Protein AF-Q5DC96-F1 (afdb_monomer_lite)

Sequence (157 aa):
MDERYKDVTIIRPLRDFLAKELTLFAHFMELESITPNDPLTSIILKNPSINTLERLTQDFLASLQAGGFPSTTGTILRTSSKVVLENDTQVNCSFCHYPICNTESSDDPDKLATESMKYSFLLSNPSSCSEVTIPEENDNNLCSSCSLMFKELSSCT

Secondary structure (DSSP, 8-state):
-EEEETTEEE--TTTTS-HHHHHHHHHHTT--------HHHHHHHH-TT---HHHHHHHHHHHHHHTT-TTHHHHHHHHHTT-------EEEPTTT--EEE----TT-HHHHHHHHHHHHHHHH-GGG-S-------------HHHHHHHHHHHTT-

pLDDT: mean 76.97, std 14.95, range [32.34, 96.81]

Organism: Schistosoma japonicum (NCBI:txid6182)

Structure (mmCIF, N/CA/C/O backbone):
data_AF-Q5DC96-F1
#
_entry.id   AF-Q5DC96-F1
#
loop_
_atom_site.group_PDB
_atom_site.id
_atom_site.type_symbol
_atom_site.label_atom_id
_atom_site.label_alt_id
_atom_site.label_comp_id
_atom_site.label_asym_id
_atom_site.label_entity_id
_atom_site.label_seq_id
_atom_site.pdbx_PDB_ins_code
_atom_site.Cartn_x
_atom_site.Cartn_y
_atom_site.Cartn_z
_atom_site.occupancy
_atom_site.B_iso_or_equiv
_atom_site.auth_seq_id
_atom_site.auth_comp_id
_atom_site.auth_asym_id
_atom_site.auth_atom_id
_atom_site.pdbx_PDB_model_num
ATOM 1 N N . MET A 1 1 ? -7.674 -0.768 -10.430 1.00 80.00 1 MET A N 1
ATOM 2 C CA . MET A 1 1 ? -6.724 -1.895 -10.552 1.00 80.00 1 MET A CA 1
ATOM 3 C C . MET A 1 1 ? -5.333 -1.293 -10.678 1.00 80.00 1 MET A C 1
ATOM 5 O O . MET A 1 1 ? -5.251 -0.101 -10.944 1.00 80.00 1 MET A O 1
ATOM 9 N N . ASP A 1 2 ? -4.274 -2.025 -10.352 1.00 80.81 2 ASP A N 1
ATOM 10 C CA . ASP A 1 2 ? -2.899 -1.518 -10.428 1.00 80.81 2 ASP A CA 1
ATOM 11 C C . ASP A 1 2 ? -2.186 -2.257 -11.567 1.00 80.81 2 ASP A C 1
ATOM 13 O O . ASP A 1 2 ? -1.868 -3.438 -11.442 1.00 80.81 2 ASP A O 1
ATOM 17 N N . GLU A 1 3 ? -2.052 -1.569 -12.702 1.00 81.88 3 GLU A N 1
ATOM 18 C CA . GLU A 1 3 ? -1.579 -2.093 -13.998 1.00 81.88 3 GLU A CA 1
ATOM 19 C C . GLU A 1 3 ? -0.173 -1.584 -14.341 1.00 81.88 3 GLU A C 1
ATOM 21 O O . GLU A 1 3 ? 0.265 -1.639 -15.484 1.00 81.88 3 GLU A O 1
ATOM 26 N N . ARG A 1 4 ? 0.563 -1.091 -13.336 1.00 74.25 4 ARG A N 1
ATOM 27 C CA . ARG A 1 4 ? 1.921 -0.555 -13.522 1.00 74.25 4 ARG A CA 1
ATOM 28 C C . ARG A 1 4 ? 2.920 -1.597 -14.036 1.00 74.25 4 ARG A C 1
ATOM 30 O O . ARG A 1 4 ? 3.991 -1.218 -14.496 1.00 74.25 4 ARG A O 1
ATOM 37 N N . TYR A 1 5 ? 2.601 -2.888 -13.955 1.00 76.19 5 TYR A N 1
ATOM 38 C CA . TYR A 1 5 ? 3.415 -3.969 -14.502 1.00 76.19 5 TYR A CA 1
ATOM 39 C C . TYR A 1 5 ? 2.737 -4.537 -15.747 1.00 76.19 5 TYR A C 1
ATOM 41 O O . TYR A 1 5 ? 1.605 -5.009 -15.676 1.00 76.19 5 TYR A O 1
ATOM 49 N N . LYS A 1 6 ? 3.453 -4.536 -16.877 1.00 74.06 6 LYS A N 1
ATOM 50 C CA . LYS A 1 6 ? 2.932 -4.968 -18.184 1.00 74.06 6 LYS A CA 1
ATOM 51 C C . LYS A 1 6 ? 2.289 -6.361 -18.165 1.00 74.06 6 LYS A C 1
ATOM 53 O O . LYS A 1 6 ? 1.256 -6.562 -18.794 1.00 74.06 6 LYS A O 1
ATOM 58 N N . ASP A 1 7 ? 2.891 -7.295 -17.432 1.00 84.19 7 ASP A N 1
ATOM 59 C CA . ASP A 1 7 ? 2.486 -8.705 -17.439 1.00 84.19 7 ASP A CA 1
ATOM 60 C C . ASP A 1 7 ? 1.626 -9.100 -16.224 1.00 84.19 7 ASP A C 1
ATOM 62 O O . ASP A 1 7 ? 1.145 -10.231 -16.148 1.00 84.19 7 ASP A O 1
ATOM 66 N N . VAL A 1 8 ? 1.440 -8.200 -15.247 1.00 87.38 8 VAL A N 1
ATOM 67 C CA . VAL A 1 8 ? 0.775 -8.517 -13.973 1.00 87.38 8 VAL A CA 1
ATOM 68 C C . VAL A 1 8 ? -0.131 -7.377 -13.524 1.00 87.38 8 VAL A C 1
ATOM 70 O O . VAL A 1 8 ? 0.318 -6.272 -13.235 1.00 87.38 8 VAL A O 1
ATOM 73 N N . THR A 1 9 ? -1.413 -7.685 -13.335 1.00 90.06 9 THR A N 1
ATOM 74 C CA . THR A 1 9 ? -2.360 -6.768 -12.696 1.00 90.06 9 THR A CA 1
ATOM 75 C C . THR A 1 9 ? -2.454 -7.057 -11.203 1.00 90.06 9 THR A C 1
ATOM 77 O O . THR A 1 9 ? -2.872 -8.138 -10.786 1.00 90.06 9 THR A O 1
ATOM 80 N N . ILE A 1 10 ? -2.131 -6.065 -10.374 1.00 89.75 10 ILE A N 1
ATOM 81 C CA . ILE A 1 10 ? -2.289 -6.168 -8.924 1.00 89.75 10 ILE A CA 1
ATOM 82 C C . ILE A 1 10 ? -3.705 -5.725 -8.546 1.00 89.75 10 ILE A C 1
ATOM 84 O O . ILE A 1 10 ? -4.090 -4.554 -8.664 1.00 89.75 10 ILE A O 1
ATOM 88 N N . ILE A 1 11 ? -4.484 -6.665 -8.017 1.00 93.00 11 ILE A N 1
ATOM 89 C CA . ILE A 1 11 ? -5.789 -6.391 -7.412 1.00 93.00 11 ILE A CA 1
ATOM 90 C C . ILE A 1 11 ? -5.678 -6.392 -5.889 1.00 93.00 11 ILE A C 1
ATOM 92 O O . ILE A 1 11 ? -4.879 -7.116 -5.302 1.00 93.00 11 ILE A O 1
ATOM 96 N N . ARG A 1 12 ? -6.484 -5.556 -5.229 1.00 90.62 12 ARG A N 1
ATOM 97 C CA . ARG A 1 12 ? -6.567 -5.492 -3.763 1.00 90.62 12 ARG A CA 1
ATOM 98 C C . ARG A 1 12 ? -8.037 -5.622 -3.351 1.00 90.62 12 ARG A C 1
ATOM 100 O O . ARG A 1 12 ? -8.662 -4.601 -3.077 1.00 90.62 12 ARG A O 1
ATOM 107 N N . PRO A 1 13 ? -8.604 -6.844 -3.351 1.00 92.75 13 PRO A N 1
ATOM 108 C CA . PRO A 1 13 ? -10.035 -7.062 -3.110 1.00 92.75 13 PRO A CA 1
ATOM 109 C C . PRO A 1 13 ? -10.501 -6.562 -1.740 1.00 92.75 13 PRO A C 1
ATOM 111 O O . PRO A 1 13 ? -11.638 -6.139 -1.585 1.00 92.75 13 PRO A O 1
ATOM 114 N N . LEU A 1 14 ? -9.600 -6.575 -0.755 1.00 92.88 14 LEU A N 1
ATOM 115 C CA . LEU A 1 14 ? -9.882 -6.157 0.616 1.00 92.88 14 LEU A CA 1
ATOM 116 C C . LEU A 1 14 ? -9.584 -4.668 0.879 1.00 92.88 14 LEU A C 1
ATOM 118 O O . LEU A 1 14 ? -9.599 -4.245 2.028 1.00 92.88 14 LEU A O 1
ATOM 122 N N . ARG A 1 15 ? -9.288 -3.869 -0.161 1.00 88.56 15 ARG A N 1
ATOM 123 C CA . ARG A 1 15 ? -8.847 -2.465 -0.025 1.00 88.56 15 ARG A CA 1
ATOM 124 C C . ARG A 1 15 ? -9.844 -1.586 0.735 1.00 88.56 15 ARG A C 1
ATOM 126 O O . ARG A 1 15 ? -9.413 -0.688 1.451 1.00 88.56 15 ARG A O 1
ATOM 133 N N . ASP A 1 16 ? -11.138 -1.829 0.555 1.00 88.25 16 ASP A N 1
ATOM 134 C CA . ASP A 1 16 ? -12.199 -0.976 1.102 1.00 88.25 16 ASP A CA 1
ATOM 135 C C . ASP A 1 16 ? -12.693 -1.421 2.487 1.00 88.25 16 ASP A C 1
ATOM 137 O O . ASP A 1 16 ? -13.558 -0.766 3.065 1.00 88.25 16 ASP A O 1
ATOM 141 N N . PHE A 1 17 ? -12.137 -2.505 3.036 1.00 89.75 17 PHE A N 1
ATOM 142 C CA . PHE A 1 17 ? -12.506 -3.029 4.347 1.00 89.75 17 PHE A CA 1
ATOM 143 C C . PHE A 1 17 ? -11.506 -2.595 5.415 1.00 89.75 17 PHE A C 1
ATOM 145 O O . PHE A 1 17 ? -10.288 -2.611 5.219 1.00 89.75 17 PHE A O 1
ATOM 152 N N . LEU A 1 18 ? -12.019 -2.242 6.589 1.00 87.00 18 LEU A N 1
ATOM 153 C CA . LEU A 1 18 ? -11.200 -1.945 7.754 1.00 87.00 18 LEU A CA 1
ATOM 154 C C . LEU A 1 18 ? -10.641 -3.243 8.342 1.00 87.00 18 LEU A C 1
ATOM 156 O O . LEU A 1 18 ? -11.320 -4.268 8.383 1.00 87.00 18 LEU A O 1
ATOM 160 N N . ALA A 1 19 ? -9.436 -3.180 8.913 1.00 86.25 19 ALA A N 1
ATOM 161 C CA . ALA A 1 19 ? -8.809 -4.338 9.555 1.00 86.25 19 ALA A CA 1
ATOM 162 C C . ALA A 1 19 ? -9.731 -5.005 10.596 1.00 86.25 19 ALA A C 1
ATOM 164 O O . ALA A 1 19 ? -9.858 -6.224 10.609 1.00 86.25 19 ALA A O 1
ATOM 165 N N . LYS A 1 20 ? -10.457 -4.211 11.399 1.00 87.00 20 LYS A N 1
ATOM 166 C CA . LYS A 1 20 ? -11.431 -4.719 12.383 1.00 87.00 20 LYS A CA 1
ATOM 167 C C . LYS A 1 20 ? -12.578 -5.522 11.755 1.00 87.00 20 LYS A C 1
ATOM 169 O O . LYS A 1 20 ? -13.041 -6.486 12.353 1.00 87.00 20 LYS A O 1
ATOM 174 N N . GLU A 1 21 ? -13.033 -5.137 10.563 1.00 91.44 21 GLU A N 1
ATOM 175 C CA . GLU A 1 21 ? -14.107 -5.833 9.845 1.00 91.44 21 GLU A CA 1
ATOM 176 C C . GLU A 1 21 ? -13.596 -7.169 9.313 1.00 91.44 21 GLU A C 1
ATOM 178 O O . GLU A 1 21 ? -14.262 -8.187 9.472 1.00 91.44 21 GLU A O 1
ATOM 183 N N . LEU A 1 22 ? -12.374 -7.178 8.772 1.00 92.81 22 LEU A N 1
ATOM 184 C CA . LEU A 1 22 ? -11.706 -8.395 8.317 1.00 92.81 22 LEU A CA 1
ATOM 185 C C . LEU A 1 22 ? -11.437 -9.366 9.471 1.00 92.81 22 LEU A C 1
ATOM 187 O O . LEU A 1 22 ? -11.622 -10.568 9.306 1.00 92.81 22 LEU A O 1
ATOM 191 N N . THR A 1 23 ? -11.056 -8.865 10.649 1.00 90.62 23 THR A N 1
ATOM 192 C CA . THR A 1 23 ? -10.880 -9.694 11.850 1.00 90.62 23 THR A CA 1
ATOM 193 C C . THR A 1 23 ? -12.197 -10.316 12.310 1.00 90.62 23 THR A C 1
ATOM 195 O O . THR A 1 23 ? -12.230 -11.509 12.597 1.00 90.62 23 THR A O 1
ATOM 198 N N . LEU A 1 24 ? -13.288 -9.543 12.355 1.00 94.12 24 LEU A N 1
ATOM 199 C CA . LEU A 1 24 ? -14.612 -10.069 12.710 1.00 94.12 24 LEU A CA 1
ATOM 200 C C . LEU A 1 24 ? -15.104 -11.092 11.682 1.00 94.12 24 LEU A C 1
ATOM 202 O O . LEU A 1 24 ? -15.596 -12.149 12.062 1.00 94.12 24 LEU A O 1
ATOM 206 N N . PHE A 1 25 ? -14.927 -10.807 10.391 1.00 95.25 25 PHE A N 1
ATOM 207 C CA . PHE A 1 25 ? -15.248 -11.741 9.317 1.00 95.25 25 PHE A CA 1
ATOM 208 C C . PHE A 1 25 ? -14.475 -13.054 9.471 1.00 95.25 25 PHE A C 1
ATOM 210 O O . PHE A 1 25 ? -15.082 -14.121 9.478 1.00 95.25 25 PHE A O 1
ATOM 217 N N . ALA A 1 26 ? -13.155 -12.983 9.658 1.00 92.69 26 ALA A N 1
ATOM 218 C CA . ALA A 1 26 ? -12.321 -14.163 9.859 1.00 92.69 26 ALA A CA 1
ATOM 219 C C . ALA A 1 26 ? -12.751 -14.968 11.093 1.00 92.69 26 ALA A C 1
ATOM 221 O O . ALA A 1 26 ? -12.798 -16.192 11.029 1.00 92.69 26 ALA A O 1
ATOM 222 N N . HIS A 1 27 ? -13.125 -14.288 12.181 1.00 92.75 27 HIS A N 1
ATOM 223 C CA . HIS A 1 27 ? -13.633 -14.929 13.390 1.00 92.75 27 HIS A CA 1
ATOM 224 C C . HIS A 1 27 ? -14.951 -15.678 13.149 1.00 92.75 27 HIS A C 1
ATOM 226 O O . HIS A 1 27 ? -15.056 -16.845 13.512 1.00 92.75 27 HIS A O 1
ATOM 232 N N . PHE A 1 28 ? -15.939 -15.043 12.509 1.00 96.06 28 PHE A N 1
ATOM 233 C CA . PHE A 1 28 ? -17.233 -15.681 12.225 1.00 96.06 28 PHE A CA 1
ATOM 234 C C . PHE A 1 28 ? -17.144 -16.811 11.199 1.00 96.06 28 PHE A C 1
ATOM 236 O O . PHE A 1 28 ? -17.984 -17.704 11.204 1.00 96.06 28 PHE A O 1
ATOM 243 N N . MET A 1 29 ? -16.137 -16.768 10.328 1.00 96.81 29 MET A N 1
ATOM 244 C CA . MET A 1 29 ? -15.854 -17.817 9.351 1.00 96.81 29 MET A CA 1
ATOM 245 C C . MET A 1 29 ? -14.903 -18.895 9.889 1.00 96.81 29 MET A C 1
ATOM 247 O O . MET A 1 29 ? -14.501 -19.766 9.121 1.00 96.81 29 MET A O 1
ATOM 251 N N . GLU A 1 30 ? -14.530 -18.827 11.173 1.00 95.31 30 GLU A N 1
ATOM 252 C CA . GLU A 1 30 ? -13.625 -19.772 11.839 1.00 95.31 30 GLU A CA 1
ATOM 253 C C . GLU A 1 30 ? -12.285 -19.953 11.095 1.00 95.31 30 GLU A C 1
ATOM 255 O O . GLU A 1 30 ? -11.715 -21.042 11.044 1.00 95.31 30 GLU A O 1
ATOM 260 N N . LEU A 1 31 ? -11.762 -18.872 10.501 1.00 93.88 31 LEU A N 1
ATOM 261 C CA . LEU A 1 31 ? -10.478 -18.895 9.802 1.00 93.88 31 LEU A CA 1
ATOM 262 C C . LEU A 1 31 ? -9.319 -18.904 10.804 1.00 93.88 31 LEU A C 1
ATOM 264 O O . LEU A 1 31 ? -9.243 -18.059 11.700 1.00 93.88 31 LEU A O 1
ATOM 268 N N . GLU A 1 32 ? -8.370 -19.818 10.610 1.00 86.88 32 GLU A N 1
ATOM 269 C CA . GLU A 1 32 ? -7.135 -19.857 11.391 1.00 86.88 32 GLU A CA 1
ATOM 270 C C . GLU A 1 32 ? -6.248 -18.653 11.040 1.00 86.88 32 GLU A C 1
ATOM 272 O O . GLU A 1 32 ? -5.882 -18.446 9.879 1.00 86.88 32 GLU A O 1
ATOM 277 N N . SER A 1 33 ? -5.895 -17.836 12.038 1.00 76.38 33 SER A N 1
ATOM 278 C CA . SER A 1 33 ? -4.981 -16.716 11.823 1.00 76.38 33 SER A CA 1
ATOM 279 C C . SER A 1 33 ? -3.534 -17.173 11.999 1.00 76.38 33 SER A C 1
ATOM 281 O O . SER A 1 33 ? -3.085 -17.545 13.083 1.00 76.38 33 SER A O 1
ATOM 283 N N . ILE A 1 34 ? -2.770 -17.130 10.910 1.00 79.38 34 ILE A N 1
ATOM 284 C CA . ILE A 1 34 ? -1.325 -17.337 10.962 1.00 79.38 34 ILE A CA 1
ATOM 285 C C . ILE A 1 34 ? -0.701 -15.972 11.222 1.00 79.38 34 ILE A C 1
ATOM 287 O O . ILE A 1 34 ? -0.691 -15.108 10.346 1.00 79.38 34 ILE A O 1
ATOM 291 N N . THR A 1 35 ? -0.188 -15.759 12.432 1.00 68.88 35 THR A N 1
ATOM 292 C CA . THR A 1 35 ? 0.620 -14.565 12.702 1.00 68.88 35 THR A CA 1
ATOM 293 C C . THR A 1 35 ? 1.998 -14.780 12.077 1.00 68.88 35 THR A C 1
ATOM 295 O O . THR A 1 35 ? 2.686 -15.727 12.467 1.00 68.88 35 THR A O 1
ATOM 298 N N . PRO A 1 36 ? 2.419 -13.960 11.097 1.00 64.88 36 PRO A N 1
ATOM 299 C CA . PRO A 1 36 ? 3.723 -14.136 10.481 1.00 64.88 36 PRO A CA 1
ATOM 300 C C . PRO A 1 36 ? 4.826 -13.932 11.527 1.00 64.88 36 PRO A C 1
ATOM 302 O O . PRO A 1 36 ? 4.874 -12.913 12.216 1.00 64.88 36 PRO A O 1
ATOM 305 N N . ASN A 1 37 ? 5.729 -14.909 11.625 1.00 61.38 37 ASN A N 1
ATOM 306 C CA . ASN A 1 37 ? 6.920 -14.868 12.478 1.00 61.38 37 ASN A CA 1
ATOM 307 C C . ASN A 1 37 ? 8.017 -13.987 11.857 1.00 61.38 37 ASN A C 1
ATOM 309 O O . ASN A 1 37 ? 9.160 -14.413 11.711 1.00 61.38 37 ASN A O 1
ATOM 313 N N . ASP A 1 38 ? 7.666 -12.775 11.439 1.00 71.25 38 ASP A N 1
ATOM 314 C CA . ASP A 1 38 ? 8.637 -11.831 10.900 1.00 71.25 38 ASP A CA 1
ATOM 315 C C . ASP A 1 38 ? 9.334 -11.062 12.046 1.00 71.25 38 ASP A C 1
ATOM 317 O O . ASP A 1 38 ? 8.658 -10.627 12.991 1.00 71.25 38 ASP A O 1
AT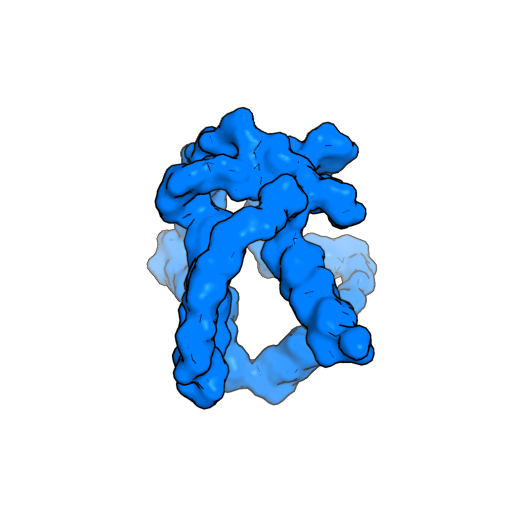OM 321 N N . PRO A 1 39 ? 10.670 -10.874 12.003 1.00 65.69 39 PRO A N 1
ATOM 322 C CA . PRO A 1 39 ? 11.410 -10.154 13.032 1.00 65.69 39 PRO A CA 1
ATOM 323 C C . PRO A 1 39 ? 10.856 -8.760 13.336 1.00 65.69 39 PRO A C 1
ATOM 325 O O . PRO A 1 39 ? 10.740 -8.431 14.517 1.00 65.69 39 PRO A O 1
ATOM 328 N N . LEU A 1 40 ? 10.438 -7.972 12.336 1.00 64.75 40 LEU A N 1
ATOM 329 C CA . LEU A 1 40 ? 9.863 -6.641 12.574 1.00 64.75 40 LEU A CA 1
ATOM 330 C C . LEU A 1 40 ? 8.521 -6.739 13.288 1.00 64.75 40 LEU A C 1
ATOM 332 O O . LEU A 1 40 ? 8.300 -6.037 14.275 1.00 64.75 40 LEU A O 1
ATOM 336 N N . THR A 1 41 ? 7.663 -7.663 12.853 1.00 66.19 41 THR A N 1
ATOM 337 C CA . THR A 1 41 ? 6.372 -7.915 13.513 1.00 66.19 41 THR A CA 1
ATOM 338 C C . THR A 1 41 ? 6.588 -8.313 14.974 1.00 66.19 41 THR A C 1
ATOM 340 O O . THR A 1 41 ? 5.930 -7.794 15.875 1.00 66.19 41 THR A O 1
ATOM 343 N N . SER A 1 42 ? 7.582 -9.165 15.238 1.00 65.38 42 SER A N 1
ATOM 344 C CA . SER A 1 42 ? 7.934 -9.585 16.595 1.00 65.38 42 SER A CA 1
ATOM 345 C C . SER A 1 42 ? 8.508 -8.448 17.450 1.00 65.38 42 SER A C 1
ATOM 347 O O . SER A 1 42 ? 8.212 -8.381 18.640 1.00 65.38 42 SER A O 1
ATOM 349 N N . ILE A 1 43 ? 9.297 -7.538 16.869 1.00 66.81 43 ILE A N 1
ATOM 350 C CA . ILE A 1 43 ? 9.898 -6.393 17.568 1.00 66.81 43 ILE A CA 1
ATOM 351 C C . ILE A 1 43 ? 8.825 -5.369 17.937 1.00 66.81 43 ILE A C 1
ATOM 353 O O . ILE A 1 43 ? 8.819 -4.900 19.075 1.00 66.81 43 ILE A O 1
ATOM 357 N N . ILE A 1 44 ? 7.907 -5.074 17.013 1.00 65.69 44 ILE A N 1
ATOM 358 C CA . ILE A 1 44 ? 6.790 -4.142 17.218 1.00 65.69 44 ILE A CA 1
ATOM 359 C C . ILE A 1 44 ? 5.820 -4.698 18.268 1.00 65.69 44 ILE A C 1
ATOM 361 O O . ILE A 1 44 ? 5.440 -3.983 19.192 1.00 65.69 44 ILE A O 1
ATOM 365 N N . LEU A 1 45 ? 5.471 -5.990 18.188 1.00 66.75 45 LEU A N 1
ATOM 366 C CA . LEU A 1 45 ? 4.621 -6.643 19.192 1.00 66.75 45 LEU A CA 1
ATOM 367 C C . LEU A 1 45 ? 5.276 -6.680 20.581 1.00 66.75 45 LEU A C 1
ATOM 369 O O . LEU A 1 45 ? 4.584 -6.529 21.586 1.00 66.75 45 LEU A O 1
ATOM 373 N N . LYS A 1 46 ? 6.600 -6.877 20.653 1.00 65.38 46 LYS A N 1
ATOM 374 C CA . LYS A 1 46 ? 7.350 -6.928 21.922 1.00 65.38 46 LYS A CA 1
ATOM 375 C C . LYS A 1 46 ? 7.640 -5.549 22.515 1.00 65.38 46 LYS A C 1
ATOM 377 O O . LYS A 1 46 ? 7.828 -5.455 23.723 1.00 65.38 46 LYS A O 1
ATOM 382 N N . ASN A 1 47 ? 7.681 -4.499 21.697 1.00 65.25 47 ASN A N 1
ATOM 383 C CA . ASN A 1 47 ? 7.993 -3.136 22.123 1.00 65.25 47 ASN A CA 1
ATOM 384 C C . ASN A 1 47 ? 6.928 -2.163 21.600 1.00 65.25 47 ASN A C 1
ATOM 386 O O . ASN A 1 47 ? 7.195 -1.398 20.672 1.00 65.25 47 ASN A O 1
ATOM 390 N N . PRO A 1 48 ? 5.731 -2.137 22.213 1.00 63.47 48 PRO A N 1
ATOM 391 C CA . PRO A 1 48 ? 4.643 -1.250 21.796 1.00 63.47 48 PRO A CA 1
ATOM 392 C C . PRO A 1 48 ? 4.968 0.248 21.953 1.00 63.47 48 PRO A C 1
ATOM 394 O O . PRO A 1 48 ? 4.206 1.090 21.493 1.00 63.47 48 PRO A O 1
ATOM 397 N N . SER A 1 49 ? 6.089 0.595 22.594 1.00 65.31 49 SER A N 1
ATOM 398 C CA . SER A 1 49 ? 6.631 1.955 22.674 1.00 65.31 49 SER A CA 1
ATOM 399 C C . SER A 1 49 ? 7.360 2.410 21.403 1.00 65.31 49 SER A C 1
ATOM 401 O O . SER A 1 49 ? 7.628 3.604 21.256 1.00 65.31 49 SER A O 1
ATOM 403 N N . ILE A 1 50 ? 7.689 1.495 20.484 1.00 69.69 50 ILE A N 1
ATOM 404 C CA . ILE A 1 50 ? 8.266 1.836 19.181 1.00 69.69 50 ILE A CA 1
ATOM 405 C C . ILE A 1 50 ? 7.129 2.296 18.268 1.00 69.69 50 ILE A C 1
ATOM 407 O O . ILE A 1 50 ? 6.389 1.495 17.701 1.00 69.69 50 ILE A O 1
ATOM 411 N N . ASN A 1 51 ? 6.996 3.612 18.124 1.00 70.81 51 ASN A N 1
ATOM 412 C CA . ASN A 1 51 ? 6.030 4.217 17.218 1.00 70.81 51 ASN A CA 1
ATOM 413 C C . ASN A 1 51 ? 6.610 4.288 15.804 1.00 70.81 51 ASN A C 1
ATOM 415 O O . ASN A 1 51 ? 7.486 5.106 15.525 1.00 70.81 51 ASN A O 1
ATOM 419 N N . THR A 1 52 ? 6.111 3.446 14.900 1.00 80.25 52 THR A N 1
ATOM 420 C CA . THR A 1 52 ? 6.357 3.608 13.462 1.00 80.25 52 THR A CA 1
ATOM 421 C C . THR A 1 52 ? 5.448 4.700 12.899 1.00 80.25 52 THR A C 1
ATOM 423 O O . THR A 1 52 ? 4.375 4.977 13.444 1.00 80.25 52 THR A O 1
ATOM 426 N N . LEU A 1 53 ? 5.842 5.316 11.780 1.00 84.62 53 LEU A N 1
ATOM 427 C CA . LEU A 1 53 ? 4.986 6.280 11.076 1.00 84.62 53 LEU A CA 1
ATOM 428 C C . LEU A 1 53 ? 3.628 5.660 10.713 1.00 84.62 53 LEU A C 1
ATOM 430 O O . LEU A 1 53 ? 2.585 6.302 10.841 1.00 84.62 53 LEU A O 1
ATOM 434 N N . GLU A 1 54 ? 3.639 4.392 10.311 1.00 83.19 54 GLU A N 1
ATOM 435 C CA . GLU A 1 54 ? 2.435 3.620 10.014 1.00 83.19 54 GLU A CA 1
ATOM 436 C C . GLU A 1 54 ? 1.529 3.513 11.242 1.00 83.19 54 GLU A C 1
ATOM 438 O O . GLU A 1 54 ? 0.334 3.792 11.138 1.00 83.19 54 GLU A O 1
ATOM 443 N N . ARG A 1 55 ? 2.089 3.192 12.418 1.00 82.25 55 ARG A N 1
ATOM 444 C CA . ARG A 1 55 ? 1.319 3.083 13.660 1.00 82.25 55 ARG A CA 1
ATOM 445 C C . ARG A 1 55 ? 0.715 4.420 14.080 1.00 82.25 55 ARG A C 1
ATOM 447 O O . ARG A 1 55 ? -0.473 4.480 14.380 1.00 82.25 55 ARG A O 1
ATOM 454 N N . LEU A 1 56 ? 1.499 5.496 14.029 1.00 89.06 56 LEU A N 1
ATOM 455 C CA . LEU A 1 56 ? 1.010 6.850 14.314 1.00 89.06 56 LEU A CA 1
ATOM 456 C C . LEU A 1 56 ? -0.132 7.246 13.371 1.00 89.06 56 LEU A C 1
ATOM 458 O O . LEU A 1 56 ? -1.132 7.819 13.803 1.00 89.06 56 LEU A O 1
ATOM 462 N N . THR A 1 57 ? -0.010 6.900 12.089 1.00 91.00 57 THR A N 1
ATOM 463 C CA . THR A 1 57 ? -1.048 7.164 11.085 1.00 91.00 57 THR A CA 1
ATOM 464 C C . THR A 1 57 ? -2.315 6.357 11.372 1.00 91.00 57 THR A C 1
ATOM 466 O O . THR A 1 57 ? -3.421 6.893 11.284 1.00 91.00 57 THR A O 1
ATOM 469 N N . GLN A 1 58 ? -2.176 5.085 11.757 1.00 87.88 58 GLN A N 1
ATOM 470 C CA . GLN A 1 58 ? -3.301 4.239 12.163 1.00 87.88 58 GLN A CA 1
ATOM 471 C C . GLN A 1 58 ? -4.029 4.808 13.385 1.00 87.88 58 GLN A C 1
ATOM 473 O O . GLN A 1 58 ? -5.253 4.934 13.351 1.00 87.88 58 GLN A O 1
ATOM 478 N N . ASP A 1 59 ? -3.292 5.193 14.429 1.00 89.56 59 ASP A N 1
ATOM 479 C CA . ASP A 1 59 ? -3.864 5.734 15.665 1.00 89.56 59 ASP A CA 1
ATOM 480 C C . ASP A 1 59 ? -4.563 7.083 15.413 1.00 89.56 59 ASP A C 1
ATOM 482 O O . ASP A 1 59 ? -5.679 7.308 15.890 1.00 89.56 59 ASP A O 1
ATOM 486 N N . PHE A 1 60 ? -3.975 7.948 14.578 1.00 93.25 60 PHE A N 1
ATOM 487 C CA . PHE A 1 60 ? -4.614 9.187 14.128 1.00 93.25 60 PHE A CA 1
ATOM 488 C C . PHE A 1 60 ? -5.952 8.916 13.425 1.00 93.25 60 PHE A C 1
ATOM 490 O O . PHE A 1 60 ? -6.980 9.475 13.817 1.00 93.25 60 PHE A O 1
ATOM 497 N N . LEU A 1 61 ? -5.977 8.021 12.432 1.00 92.31 61 LEU A N 1
ATOM 498 C CA . LEU A 1 61 ? -7.205 7.681 11.707 1.00 92.31 61 LEU A CA 1
ATOM 499 C C . LEU A 1 61 ? -8.258 7.046 12.625 1.00 92.31 61 LEU A C 1
ATOM 501 O O . LEU A 1 61 ? -9.438 7.391 12.532 1.00 92.31 61 LEU A O 1
ATOM 505 N N . ALA A 1 62 ? -7.845 6.167 13.541 1.00 89.81 62 ALA A N 1
ATOM 506 C CA . ALA A 1 62 ? -8.735 5.558 14.525 1.00 89.81 62 ALA A CA 1
ATOM 507 C C . ALA A 1 62 ? -9.356 6.611 15.458 1.00 89.81 62 ALA A C 1
ATOM 509 O O . ALA A 1 62 ? -10.559 6.560 15.728 1.00 89.81 62 ALA A O 1
ATOM 510 N N . SER A 1 63 ? -8.569 7.602 15.892 1.00 93.88 63 SER A N 1
ATOM 511 C CA . SER A 1 63 ? -9.058 8.699 16.734 1.00 93.88 63 SER A CA 1
ATOM 512 C C . SER A 1 63 ? -10.110 9.557 16.023 1.00 93.88 63 SER A C 1
ATOM 514 O O . SER A 1 63 ? -11.125 9.898 16.627 1.00 93.88 63 SER A O 1
ATOM 516 N N . LEU A 1 64 ? -9.946 9.824 14.720 1.00 94.62 64 LEU A N 1
ATOM 517 C CA . LEU A 1 64 ? -10.945 10.544 13.922 1.00 94.62 64 LEU A CA 1
ATOM 518 C C . LEU A 1 64 ? -12.250 9.757 13.796 1.00 94.62 64 LEU A C 1
ATOM 520 O O . LEU A 1 64 ? -13.334 10.326 13.927 1.00 94.62 64 LEU A O 1
ATOM 524 N N . GLN A 1 65 ? -12.158 8.445 13.569 1.00 91.06 65 GLN A N 1
ATOM 525 C CA . GLN A 1 65 ? -13.342 7.590 13.506 1.00 91.06 65 GLN A CA 1
ATOM 526 C C . GLN A 1 65 ? -14.096 7.584 14.841 1.00 91.06 65 GLN A C 1
ATOM 528 O O . GLN A 1 65 ? -15.316 7.747 14.845 1.00 91.06 65 GLN A O 1
ATOM 533 N N . ALA A 1 66 ? -13.379 7.448 15.961 1.00 92.00 66 ALA A N 1
ATOM 534 C CA . ALA A 1 66 ? -13.963 7.502 17.302 1.00 92.00 66 ALA A CA 1
ATOM 535 C C . ALA A 1 66 ? -14.545 8.888 17.636 1.00 92.00 66 ALA A C 1
ATOM 537 O O . ALA A 1 66 ? -15.575 8.979 18.298 1.00 92.00 66 ALA A O 1
ATOM 538 N N . GLY A 1 67 ? -13.928 9.959 17.130 1.00 94.88 67 GLY A N 1
ATOM 539 C CA . GLY A 1 67 ? -14.357 11.349 17.301 1.00 94.88 67 GLY A CA 1
ATOM 540 C C . GLY A 1 67 ? -15.566 11.776 16.459 1.00 94.88 67 GLY A C 1
ATOM 541 O O . GLY A 1 67 ? -15.885 12.961 16.438 1.00 94.88 67 GLY A O 1
ATOM 542 N N . GLY A 1 68 ? -16.236 10.847 15.765 1.00 95.00 68 GLY A N 1
ATOM 543 C CA . GLY A 1 68 ? -17.460 11.126 15.004 1.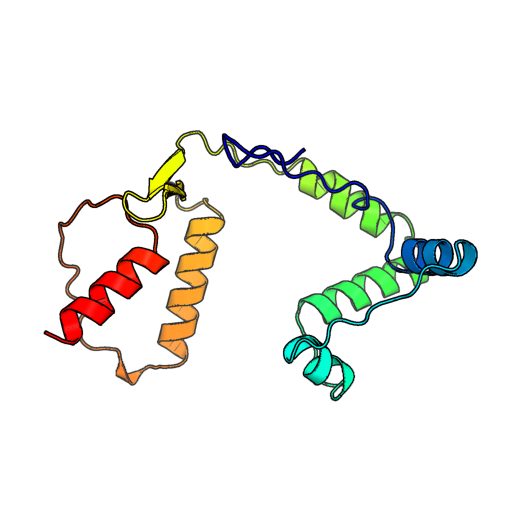00 95.00 68 GLY A CA 1
ATOM 544 C C . GLY A 1 68 ? -17.271 11.292 13.495 1.00 95.00 68 GLY A C 1
ATOM 545 O O . GLY A 1 68 ? -18.212 11.688 12.809 1.00 95.00 68 GLY A O 1
ATOM 546 N N . PHE A 1 69 ? -16.099 10.945 12.950 1.00 95.19 69 PHE A N 1
ATOM 547 C CA . PHE A 1 69 ? -15.811 11.013 11.512 1.00 95.19 69 PHE A CA 1
ATOM 548 C C . PHE A 1 69 ? -15.558 9.616 10.899 1.00 95.19 69 PHE A C 1
ATOM 550 O O . PHE A 1 69 ? -14.466 9.339 10.394 1.00 95.19 69 PHE A O 1
ATOM 557 N N . PRO A 1 70 ? -16.546 8.696 10.912 1.00 88.75 70 PRO A N 1
ATOM 558 C CA . PRO A 1 70 ? -16.350 7.292 10.524 1.00 88.75 70 PRO A CA 1
ATOM 559 C C . PRO A 1 70 ? -15.940 7.110 9.053 1.00 88.75 70 PRO A C 1
ATOM 561 O O . PRO A 1 70 ? -15.202 6.179 8.725 1.00 88.75 70 PRO A O 1
ATOM 564 N N . SER A 1 71 ? -16.368 8.022 8.175 1.00 90.50 71 SER A N 1
ATOM 565 C CA . SER A 1 71 ? -16.133 7.956 6.727 1.00 90.50 71 SER A CA 1
ATOM 566 C C . SER A 1 71 ? -14.766 8.490 6.284 1.00 90.50 71 SER A C 1
ATOM 568 O O . SER A 1 71 ? -14.448 8.405 5.097 1.00 90.50 71 SER A O 1
ATOM 570 N N . THR A 1 72 ? -13.955 9.048 7.190 1.00 93.19 72 THR A N 1
ATOM 571 C CA . THR A 1 72 ? -12.702 9.734 6.831 1.00 93.19 72 THR A CA 1
ATOM 572 C C . THR A 1 72 ? -11.695 8.808 6.160 1.00 93.19 72 THR A C 1
ATOM 574 O O . THR A 1 72 ? -11.197 9.148 5.090 1.00 93.19 72 THR A O 1
ATOM 577 N N . THR A 1 73 ? -11.457 7.614 6.710 1.00 90.81 73 THR A N 1
ATOM 578 C CA . THR A 1 73 ? -10.523 6.632 6.130 1.00 90.81 73 THR A CA 1
ATOM 579 C C . THR A 1 73 ? -10.902 6.279 4.691 1.00 90.81 73 THR A C 1
ATOM 581 O O . THR A 1 73 ? -10.072 6.361 3.789 1.00 90.81 73 THR A O 1
ATOM 584 N N . GLY A 1 74 ? -12.182 5.975 4.446 1.00 90.12 74 GLY A N 1
ATOM 585 C CA . GLY A 1 74 ? -12.672 5.675 3.099 1.00 90.12 74 GLY A CA 1
ATOM 586 C C . GLY A 1 74 ? -12.588 6.878 2.155 1.00 90.12 74 GLY A C 1
ATOM 587 O O . GLY A 1 74 ? -12.260 6.724 0.981 1.00 90.12 74 GLY A O 1
ATOM 588 N N . THR A 1 75 ? -12.845 8.093 2.646 1.00 92.69 75 THR A N 1
ATOM 589 C CA . THR A 1 75 ? -12.698 9.320 1.848 1.00 92.69 75 THR A CA 1
ATOM 590 C C . THR A 1 75 ? -11.248 9.572 1.451 1.00 92.69 75 THR A C 1
ATOM 592 O O . THR A 1 75 ? -11.005 9.890 0.287 1.00 92.69 75 THR A O 1
ATOM 595 N N . ILE A 1 76 ? -10.290 9.386 2.364 1.00 92.31 76 ILE A N 1
ATOM 596 C CA . ILE A 1 76 ? -8.855 9.500 2.070 1.00 92.31 76 ILE A CA 1
ATOM 597 C C . ILE A 1 76 ? -8.460 8.493 0.987 1.00 92.31 76 ILE A C 1
ATOM 599 O O . ILE A 1 76 ? -7.882 8.900 -0.014 1.00 92.31 76 ILE A O 1
ATOM 603 N N . LEU A 1 77 ? -8.844 7.218 1.126 1.00 88.38 77 LEU A N 1
ATOM 604 C CA . LEU A 1 77 ? -8.533 6.170 0.142 1.00 88.38 77 LEU A CA 1
ATOM 605 C C . LEU A 1 77 ? -9.134 6.449 -1.246 1.00 88.38 77 LEU A C 1
ATOM 607 O O . LEU A 1 77 ? -8.463 6.296 -2.266 1.00 88.38 77 LEU A O 1
ATOM 611 N N . ARG A 1 78 ? -10.395 6.895 -1.311 1.00 88.81 78 ARG A N 1
ATOM 612 C CA . ARG A 1 78 ? -11.022 7.265 -2.592 1.00 88.81 78 ARG A CA 1
ATOM 613 C C . ARG A 1 78 ? -10.370 8.496 -3.206 1.00 88.81 78 ARG A C 1
ATOM 615 O O . ARG A 1 78 ? -10.251 8.575 -4.423 1.00 88.81 78 ARG A O 1
ATOM 622 N N . THR A 1 79 ? -9.970 9.462 -2.386 1.00 91.56 79 THR A N 1
ATOM 623 C CA . THR A 1 79 ? -9.346 10.697 -2.874 1.00 91.56 79 THR A CA 1
ATOM 624 C C . THR A 1 79 ? -7.924 10.434 -3.349 1.00 91.56 79 THR A C 1
ATOM 626 O O . THR A 1 79 ? -7.572 10.888 -4.432 1.00 91.56 79 THR A O 1
ATOM 629 N N . SER A 1 80 ? -7.142 9.632 -2.623 1.00 87.25 80 SER A N 1
ATOM 630 C CA . SER A 1 80 ? -5.789 9.255 -3.039 1.00 87.25 80 SER A CA 1
ATOM 631 C C . SER A 1 80 ? -5.790 8.489 -4.360 1.00 87.25 80 SER A C 1
ATOM 633 O O . SER A 1 80 ? -4.920 8.718 -5.186 1.00 87.25 80 SER A O 1
ATOM 635 N N . SER A 1 81 ? -6.812 7.666 -4.627 1.00 81.75 81 SER A N 1
ATOM 636 C CA . SER A 1 81 ? -6.936 6.964 -5.915 1.00 81.75 81 SER A CA 1
ATOM 637 C C . SER A 1 81 ? -7.144 7.878 -7.129 1.00 81.75 81 SER A C 1
ATOM 639 O O . SER A 1 81 ? -6.934 7.440 -8.254 1.00 81.75 81 SER A O 1
ATOM 641 N N . LYS A 1 82 ? -7.561 9.133 -6.913 1.00 84.88 82 LYS A N 1
ATOM 642 C CA . LYS A 1 82 ? -7.722 10.137 -7.977 1.00 84.88 82 LYS A CA 1
ATOM 643 C C . LYS A 1 82 ? -6.430 10.892 -8.269 1.00 84.88 82 LYS A C 1
ATOM 645 O O . LYS A 1 82 ? -6.348 11.565 -9.289 1.00 84.88 82 LYS A O 1
ATOM 650 N N . VAL A 1 83 ? -5.452 10.807 -7.370 1.00 79.38 83 VAL A N 1
ATOM 651 C CA . VAL A 1 83 ? -4.123 11.380 -7.566 1.00 79.38 83 VAL A CA 1
ATOM 652 C C . VAL A 1 83 ? -3.333 10.369 -8.393 1.00 79.38 83 VAL A C 1
ATOM 654 O O . VAL A 1 83 ? -2.648 9.505 -7.855 1.00 79.38 83 VAL A O 1
ATOM 657 N N . VAL A 1 84 ? -3.522 10.413 -9.710 1.00 66.31 84 VAL A N 1
ATOM 658 C CA . VAL A 1 84 ? -2.741 9.619 -10.662 1.00 66.31 84 VAL A CA 1
ATOM 659 C C . VAL A 1 84 ? -1.683 10.533 -11.259 1.00 66.31 84 VAL A C 1
ATOM 661 O O . VAL A 1 84 ? -2.009 11.606 -11.759 1.00 66.31 84 VAL A O 1
ATOM 664 N N . LEU A 1 85 ? -0.426 10.106 -11.181 1.00 61.06 85 LEU A N 1
ATOM 665 C CA . LEU A 1 85 ? 0.656 10.682 -11.967 1.00 61.06 85 LEU A CA 1
ATOM 666 C C . LEU A 1 85 ? 0.723 9.895 -13.276 1.00 61.06 85 LEU A C 1
ATOM 668 O O . LEU A 1 85 ? 0.795 8.664 -13.260 1.00 61.06 85 LEU A O 1
ATOM 672 N N . GLU A 1 86 ? 0.603 10.598 -14.397 1.00 60.25 86 GLU A N 1
ATOM 673 C CA . GLU A 1 86 ? 0.763 10.018 -15.728 1.00 60.25 86 GLU A CA 1
ATOM 674 C C . GLU A 1 86 ? 2.247 9.689 -15.934 1.00 60.25 86 GLU A C 1
ATOM 676 O O . GLU A 1 86 ? 3.053 10.560 -16.249 1.00 60.25 86 GLU A O 1
ATOM 681 N N . ASN A 1 87 ? 2.628 8.430 -15.712 1.00 57.84 87 ASN A N 1
ATOM 682 C CA . ASN A 1 87 ? 3.983 7.956 -15.985 1.00 57.84 87 ASN A CA 1
ATOM 683 C C . ASN A 1 87 ? 4.018 7.365 -17.398 1.00 57.84 87 ASN A C 1
ATOM 685 O O . ASN A 1 87 ? 3.737 6.184 -17.594 1.00 57.84 87 ASN A O 1
ATOM 689 N N . ASP A 1 88 ? 4.336 8.208 -18.379 1.00 55.78 88 ASP A N 1
ATOM 690 C CA . ASP A 1 88 ? 4.185 7.884 -19.805 1.00 55.78 88 ASP A CA 1
ATOM 691 C C . ASP A 1 88 ? 5.410 7.176 -20.425 1.00 55.78 88 ASP A C 1
ATOM 693 O O . ASP A 1 88 ? 5.374 6.737 -21.574 1.00 55.78 88 ASP A O 1
ATOM 697 N N . THR A 1 89 ? 6.516 7.014 -19.685 1.00 59.88 89 THR A N 1
ATOM 698 C CA . THR A 1 89 ? 7.741 6.380 -20.208 1.00 59.88 89 THR A CA 1
ATOM 699 C C . THR A 1 89 ? 8.358 5.386 -19.223 1.00 59.88 89 THR A C 1
ATOM 701 O O . THR A 1 89 ? 9.201 5.706 -18.385 1.00 59.88 89 THR A O 1
ATOM 704 N N . GLN A 1 90 ? 7.940 4.126 -19.344 1.00 67.12 90 GLN A N 1
ATOM 705 C CA . GLN A 1 90 ? 8.493 3.014 -18.576 1.00 67.12 90 GLN A CA 1
ATOM 706 C C . GLN A 1 90 ? 9.712 2.429 -19.306 1.00 67.12 90 GLN A C 1
ATOM 708 O O . GLN A 1 90 ? 9.574 1.813 -20.362 1.00 67.12 90 GLN A O 1
ATOM 713 N N . VAL A 1 91 ? 10.912 2.627 -1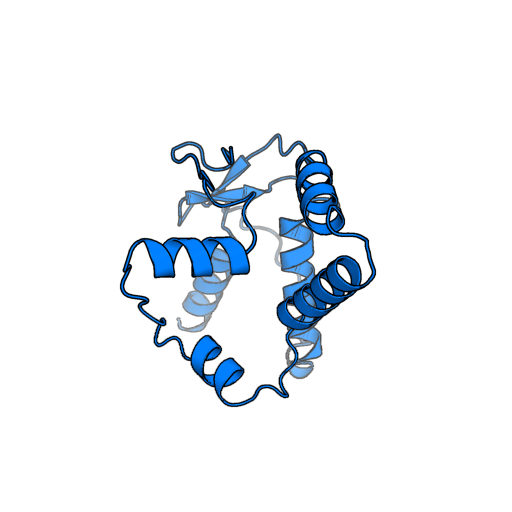8.757 1.00 77.00 91 VAL A N 1
ATOM 714 C CA . VAL A 1 91 ? 12.145 1.983 -19.244 1.00 77.00 91 VAL A CA 1
ATOM 715 C C . VAL A 1 91 ? 12.435 0.784 -18.356 1.00 77.00 91 VAL A C 1
ATOM 717 O O . VAL A 1 91 ? 12.360 0.890 -17.143 1.00 77.00 91 VAL A O 1
ATOM 720 N N . ASN A 1 92 ? 12.772 -0.375 -18.913 1.00 83.56 92 ASN A N 1
ATOM 721 C CA . ASN A 1 92 ? 13.083 -1.551 -18.100 1.00 83.56 92 ASN A CA 1
ATOM 722 C C . ASN A 1 92 ? 14.574 -1.618 -17.766 1.00 83.56 92 ASN A C 1
ATOM 724 O O . ASN A 1 92 ? 15.427 -1.331 -18.606 1.00 83.56 92 ASN A O 1
ATOM 728 N N . CYS A 1 93 ? 14.877 -2.088 -16.556 1.00 85.38 93 CYS A N 1
ATOM 729 C CA . CYS A 1 93 ? 16.232 -2.420 -16.151 1.00 85.38 93 CYS A CA 1
ATOM 730 C C . CYS A 1 93 ? 16.827 -3.485 -17.084 1.00 85.38 93 CYS A C 1
ATOM 732 O O . CYS A 1 93 ? 16.242 -4.551 -17.251 1.00 85.38 93 CYS A O 1
ATOM 734 N N . SER A 1 94 ? 18.005 -3.256 -17.652 1.00 88.06 94 SER A N 1
ATOM 735 C CA . SER A 1 94 ? 18.671 -4.197 -18.556 1.00 88.06 94 SER A CA 1
ATOM 736 C C . SER A 1 94 ? 19.127 -5.487 -17.866 1.00 88.06 94 SER A C 1
ATOM 738 O O . SER A 1 94 ? 19.331 -6.489 -18.543 1.00 88.06 94 SER A O 1
ATOM 740 N N . PHE A 1 95 ? 19.267 -5.479 -16.534 1.00 88.00 95 PHE A N 1
ATOM 741 C CA . PHE A 1 95 ? 19.694 -6.644 -15.754 1.00 88.00 95 PHE A CA 1
ATOM 742 C C . PHE A 1 95 ? 18.521 -7.424 -15.149 1.00 88.00 95 PHE A C 1
ATOM 744 O O . PHE A 1 95 ? 18.381 -8.619 -15.386 1.00 88.00 95 PHE A O 1
ATOM 751 N N . CYS A 1 96 ? 17.675 -6.765 -14.351 1.00 88.06 96 CYS A N 1
ATOM 752 C CA . CYS A 1 96 ? 16.575 -7.433 -13.645 1.00 88.06 96 CYS A CA 1
ATOM 753 C C . CYS A 1 96 ? 15.205 -7.238 -14.305 1.00 88.06 96 CYS A C 1
ATOM 755 O O . CYS A 1 96 ? 14.207 -7.702 -13.759 1.00 88.06 96 CYS A O 1
ATOM 757 N N . HIS A 1 97 ? 15.132 -6.518 -15.431 1.00 84.81 97 HIS A N 1
ATOM 758 C CA . HIS A 1 97 ? 13.896 -6.169 -16.145 1.00 84.81 97 HIS A CA 1
ATOM 759 C C . HIS A 1 97 ? 12.857 -5.382 -15.334 1.00 84.81 97 HIS A C 1
ATOM 761 O O . HIS A 1 97 ? 11.773 -5.100 -15.846 1.00 84.81 97 HIS A O 1
ATOM 767 N N . TYR A 1 98 ? 13.200 -4.962 -14.112 1.00 81.56 98 TYR A N 1
ATOM 768 C CA . TYR A 1 98 ? 12.348 -4.131 -13.273 1.00 81.56 98 TYR A CA 1
ATOM 769 C C . TYR A 1 98 ? 12.057 -2.789 -13.959 1.00 81.56 98 TYR A C 1
ATOM 771 O O . TYR A 1 98 ? 12.995 -2.164 -14.461 1.00 81.56 98 TYR A O 1
ATOM 779 N N . PRO A 1 99 ? 10.797 -2.330 -13.983 1.00 78.50 99 PRO A N 1
ATOM 780 C CA . PRO A 1 99 ? 10.455 -1.013 -14.496 1.00 78.50 99 PRO A CA 1
ATOM 781 C C . PRO A 1 99 ? 11.171 0.126 -13.763 1.00 78.50 99 PRO A C 1
ATOM 783 O O . PRO A 1 99 ? 11.131 0.218 -12.542 1.00 78.50 99 PRO A O 1
ATOM 786 N N . ILE A 1 100 ? 11.795 1.016 -14.518 1.00 78.12 100 ILE A N 1
ATOM 787 C CA . ILE A 1 100 ? 12.468 2.230 -14.065 1.00 78.12 100 ILE A CA 1
ATOM 788 C C . ILE A 1 100 ? 11.654 3.418 -14.575 1.00 78.12 100 ILE A C 1
ATOM 790 O O . ILE A 1 100 ? 11.227 3.444 -15.735 1.00 78.12 100 ILE A O 1
ATOM 794 N N . CYS A 1 101 ? 11.445 4.408 -13.711 1.00 68.81 101 CYS A N 1
ATOM 795 C CA . CYS A 1 101 ? 10.881 5.681 -14.127 1.00 68.81 101 CYS A CA 1
ATOM 796 C C . CYS A 1 101 ? 11.980 6.499 -14.824 1.00 68.81 101 CYS A C 1
ATOM 798 O O . CYS A 1 101 ? 12.979 6.847 -14.196 1.00 68.81 101 CYS A O 1
ATOM 800 N N . ASN A 1 102 ? 11.833 6.749 -16.128 1.00 61.78 102 ASN A N 1
ATOM 801 C CA . ASN A 1 102 ? 12.820 7.487 -16.932 1.00 61.78 102 ASN A CA 1
ATOM 802 C C . ASN A 1 102 ? 12.494 8.982 -17.048 1.00 61.78 102 ASN A C 1
ATOM 804 O O . ASN A 1 102 ? 13.052 9.700 -17.876 1.00 61.78 102 ASN A O 1
ATOM 808 N N . THR A 1 103 ? 11.536 9.474 -16.269 1.00 55.84 103 THR A N 1
ATOM 809 C CA . THR A 1 103 ? 11.157 10.874 -16.359 1.00 55.84 103 THR A CA 1
ATOM 810 C C . THR A 1 103 ? 12.231 11.734 -15.690 1.00 55.84 103 THR A C 1
ATOM 812 O O . THR A 1 103 ? 12.436 11.700 -14.475 1.00 55.84 103 THR A O 1
ATOM 815 N N . GLU A 1 104 ? 12.894 12.564 -16.494 1.00 54.44 104 GLU A N 1
ATOM 816 C CA . GLU A 1 104 ? 13.698 13.714 -16.057 1.00 54.44 104 GLU A CA 1
ATOM 817 C C . GLU A 1 104 ? 12.925 14.627 -15.080 1.00 54.44 104 GLU A C 1
ATOM 819 O O . GLU A 1 104 ? 13.541 15.346 -14.294 1.00 54.44 104 GLU A O 1
ATOM 824 N N . SER A 1 105 ? 11.584 14.567 -15.069 1.00 56.16 105 SER A N 1
ATOM 825 C CA . SER A 1 105 ? 10.738 15.343 -14.162 1.00 56.16 105 SER A CA 1
ATOM 826 C C . SER A 1 105 ? 11.101 15.097 -12.696 1.00 56.16 105 SER A C 1
ATOM 828 O O . SER A 1 105 ? 11.100 13.961 -12.217 1.00 56.16 105 SER A O 1
ATOM 830 N N . SER A 1 106 ? 11.367 16.179 -11.961 1.00 57.06 106 SER A N 1
ATOM 831 C CA . SER A 1 106 ? 11.640 16.163 -10.516 1.00 57.06 106 SER A CA 1
ATOM 832 C C . SER A 1 106 ? 10.485 15.635 -9.666 1.00 57.06 106 SER A C 1
ATOM 834 O O . SER A 1 106 ? 10.669 15.402 -8.475 1.00 57.06 106 SER A O 1
ATOM 836 N N . ASP A 1 107 ? 9.311 15.464 -10.270 1.00 59.88 107 ASP A N 1
ATOM 837 C CA . ASP A 1 107 ? 8.054 15.226 -9.568 1.00 59.88 107 ASP A CA 1
ATOM 838 C C . ASP A 1 107 ? 7.668 13.739 -9.520 1.00 59.88 107 ASP A C 1
ATOM 840 O O . ASP A 1 107 ? 6.597 13.395 -9.019 1.00 59.88 107 ASP A O 1
ATOM 844 N N . ASP A 1 108 ? 8.536 12.846 -10.011 1.00 67.75 108 ASP A N 1
ATOM 845 C CA . ASP A 1 108 ? 8.324 11.405 -9.888 1.00 67.75 108 ASP A CA 1
ATOM 846 C C . ASP A 1 108 ? 8.531 10.943 -8.429 1.00 67.75 108 ASP A C 1
ATOM 848 O O . ASP A 1 108 ? 9.629 11.099 -7.874 1.00 67.75 108 ASP A O 1
ATOM 852 N N . PRO A 1 109 ? 7.510 10.357 -7.776 1.00 68.62 109 PRO A N 1
ATOM 853 C CA . PRO A 1 109 ? 7.583 9.960 -6.375 1.00 68.62 109 PRO A CA 1
ATOM 854 C C . PRO A 1 109 ? 8.614 8.857 -6.125 1.00 68.62 109 PRO A C 1
ATOM 856 O O . PRO A 1 109 ? 9.214 8.835 -5.050 1.00 68.62 109 PRO A O 1
ATOM 859 N N . ASP A 1 110 ? 8.855 7.971 -7.095 1.00 69.88 110 ASP A N 1
ATOM 860 C CA . ASP A 1 110 ? 9.816 6.873 -6.948 1.00 69.88 110 ASP A CA 1
ATOM 861 C C . ASP A 1 110 ? 11.262 7.404 -6.971 1.00 69.88 110 ASP A C 1
ATOM 863 O O . ASP A 1 110 ? 12.095 7.026 -6.131 1.00 69.88 110 ASP A O 1
ATOM 867 N N . LYS A 1 111 ? 11.556 8.360 -7.862 1.00 71.44 111 LYS A N 1
ATOM 868 C CA . LYS A 1 111 ? 12.813 9.124 -7.863 1.00 71.44 111 LYS A CA 1
ATOM 869 C C . LYS A 1 111 ? 13.000 9.897 -6.557 1.00 71.44 111 LYS A C 1
ATOM 871 O O . LYS A 1 111 ? 14.059 9.791 -5.935 1.00 71.44 111 LYS A O 1
ATOM 876 N N . LEU A 1 112 ? 11.972 10.610 -6.092 1.00 75.44 112 LEU A N 1
ATOM 877 C CA . LEU A 1 112 ? 12.033 11.403 -4.859 1.00 75.44 112 LEU A CA 1
ATOM 878 C C . LEU A 1 112 ? 12.251 10.530 -3.612 1.00 75.44 112 LEU A C 1
ATOM 880 O O . LEU A 1 112 ? 13.033 10.888 -2.727 1.00 75.44 112 LEU A O 1
ATOM 884 N N . ALA A 1 113 ? 11.604 9.364 -3.550 1.00 78.81 113 ALA A N 1
ATOM 885 C CA . ALA A 1 113 ? 11.808 8.388 -2.484 1.00 78.81 113 ALA A CA 1
ATOM 886 C C . ALA A 1 113 ? 13.250 7.860 -2.480 1.00 78.81 113 ALA A C 1
ATOM 888 O O . ALA A 1 113 ? 13.886 7.791 -1.425 1.00 78.81 113 ALA A O 1
ATOM 889 N N . THR A 1 114 ? 13.794 7.555 -3.661 1.00 77.19 114 THR A N 1
ATOM 890 C CA . THR A 1 114 ? 15.178 7.088 -3.812 1.00 77.19 114 THR A CA 1
ATOM 891 C C . THR A 1 114 ? 16.186 8.158 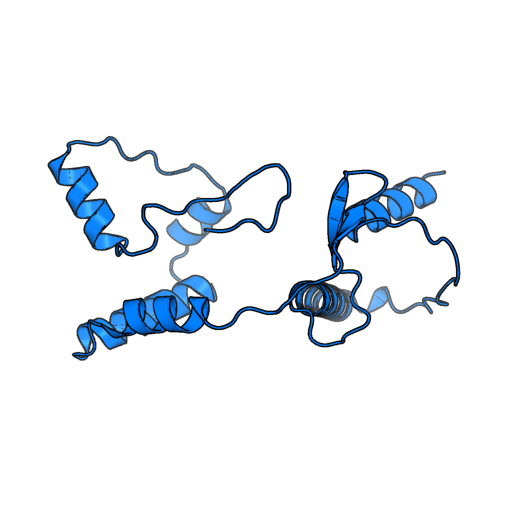-3.377 1.00 77.19 114 THR A C 1
ATOM 893 O O . THR A 1 114 ? 17.123 7.854 -2.639 1.00 77.19 114 THR A O 1
ATOM 896 N N . GLU A 1 115 ? 15.989 9.417 -3.773 1.00 80.38 115 GLU A N 1
ATOM 897 C CA . GLU A 1 115 ? 16.844 10.534 -3.346 1.00 80.38 115 GLU A CA 1
ATOM 898 C C . GLU A 1 115 ? 16.741 10.798 -1.839 1.00 80.38 115 GLU A C 1
ATOM 900 O O . GLU A 1 115 ? 17.756 10.978 -1.169 1.00 80.38 115 GLU A O 1
ATOM 905 N N . SER A 1 116 ? 15.538 10.720 -1.267 1.00 82.44 116 SER A N 1
ATOM 906 C CA . SER A 1 116 ? 15.330 10.855 0.183 1.00 82.44 116 SER A CA 1
ATOM 907 C C . SER A 1 116 ? 16.053 9.758 0.972 1.00 82.44 116 SER A C 1
ATOM 909 O O . SER A 1 116 ? 16.627 10.015 2.037 1.00 82.44 116 SER A O 1
ATOM 911 N N . MET A 1 117 ? 16.065 8.532 0.441 1.00 82.19 117 MET A N 1
ATOM 912 C CA . MET A 1 117 ? 16.808 7.412 1.014 1.00 82.19 117 MET A CA 1
ATOM 913 C C . MET A 1 117 ? 18.320 7.650 0.942 1.00 82.19 117 MET A C 1
ATOM 915 O O . MET A 1 117 ? 19.001 7.506 1.960 1.00 82.19 117 MET A O 1
ATOM 919 N N . LYS A 1 118 ? 18.847 8.064 -0.220 1.00 80.88 118 LYS A N 1
ATOM 920 C CA . LYS A 1 118 ? 20.268 8.426 -0.382 1.00 80.88 118 LYS A CA 1
ATOM 921 C C . LYS A 1 118 ? 20.666 9.541 0.582 1.00 80.88 118 LYS A C 1
ATOM 923 O O . LYS A 1 118 ? 21.677 9.429 1.265 1.00 80.88 118 LYS A O 1
ATOM 928 N N . TYR A 1 119 ? 19.846 10.582 0.690 1.00 85.88 119 TYR A N 1
ATOM 929 C CA . TYR A 1 119 ? 20.073 11.696 1.605 1.00 85.88 119 TYR A CA 1
ATOM 930 C C . TYR A 1 119 ? 20.125 11.236 3.069 1.00 85.88 119 TYR A C 1
ATOM 932 O O . TYR A 1 119 ? 21.045 11.588 3.806 1.00 85.88 119 TYR A O 1
ATOM 940 N N . SER A 1 120 ? 19.184 10.383 3.481 1.00 86.44 120 SER A N 1
ATOM 941 C CA . SER A 1 120 ? 19.156 9.814 4.838 1.00 86.44 120 SER A CA 1
ATOM 942 C C . SER A 1 120 ? 20.387 8.950 5.135 1.00 86.44 120 SER A C 1
ATOM 944 O O . SER A 1 120 ? 20.925 8.981 6.246 1.00 86.44 120 SER A O 1
ATOM 946 N N . PHE A 1 121 ? 20.865 8.203 4.136 1.00 81.81 121 PHE A N 1
ATOM 947 C CA . PHE A 1 121 ? 22.103 7.434 4.234 1.00 81.81 121 PHE A CA 1
ATOM 948 C C . PHE A 1 121 ? 23.323 8.347 4.431 1.00 81.81 121 PHE A C 1
ATOM 950 O O . PHE A 1 121 ? 24.116 8.107 5.340 1.00 81.81 121 PHE A O 1
ATOM 957 N N . LEU A 1 122 ? 23.436 9.430 3.652 1.00 84.75 122 LEU A N 1
ATOM 958 C CA . LEU A 1 122 ? 24.525 10.409 3.776 1.00 84.75 122 LEU A CA 1
ATOM 959 C C . LEU A 1 122 ? 24.565 11.060 5.166 1.00 84.75 122 LEU A C 1
ATOM 961 O O . LEU A 1 122 ? 25.633 11.176 5.762 1.00 84.75 122 LEU A O 1
ATOM 965 N N . LEU A 1 123 ? 23.401 11.427 5.711 1.00 84.75 123 LEU A N 1
ATOM 966 C CA . LEU A 1 123 ? 23.265 11.950 7.077 1.00 84.75 123 LEU A CA 1
ATOM 967 C C . LEU A 1 123 ? 23.759 10.967 8.141 1.00 84.75 123 LEU A C 1
ATOM 969 O O . LEU A 1 123 ? 24.356 11.376 9.135 1.00 84.75 123 LEU A O 1
ATOM 973 N N . SER A 1 124 ? 23.494 9.678 7.938 1.00 81.25 124 SER A N 1
ATOM 974 C CA . SER A 1 124 ? 23.856 8.630 8.894 1.00 81.25 124 SER A CA 1
ATOM 975 C C . SER A 1 124 ? 25.342 8.262 8.823 1.00 81.25 124 SER A C 1
ATOM 977 O O . SER A 1 124 ? 25.896 7.790 9.813 1.00 81.25 124 SER A O 1
ATOM 979 N N . ASN A 1 125 ? 25.999 8.503 7.681 1.00 78.31 125 ASN A N 1
ATOM 980 C CA . ASN A 1 125 ? 27.373 8.078 7.411 1.00 78.31 125 ASN A CA 1
ATOM 981 C C . ASN A 1 125 ? 28.250 9.228 6.847 1.00 78.31 125 ASN A C 1
ATOM 983 O O . ASN A 1 125 ? 28.716 9.167 5.702 1.00 78.31 125 ASN A O 1
ATOM 987 N N . PRO A 1 126 ? 28.542 10.270 7.652 1.00 66.44 126 PRO A N 1
ATOM 988 C CA . PRO A 1 126 ? 29.212 11.495 7.193 1.00 66.44 126 PRO A CA 1
ATOM 989 C C . PRO A 1 126 ? 30.672 11.294 6.747 1.00 66.44 126 PRO A C 1
ATOM 991 O O . PRO A 1 126 ? 31.236 12.143 6.063 1.00 66.44 126 PRO A O 1
ATOM 994 N N . SER A 1 127 ? 31.302 10.173 7.108 1.00 63.25 127 SER A N 1
ATOM 995 C CA . SER A 1 127 ? 32.666 9.802 6.702 1.00 63.25 127 SER A CA 1
ATOM 996 C C . SER A 1 127 ? 32.773 9.283 5.261 1.00 63.25 127 SER A C 1
ATOM 998 O O . SER A 1 127 ? 33.883 9.115 4.765 1.00 63.25 127 SER A O 1
ATOM 1000 N N . SER A 1 128 ? 31.647 9.066 4.570 1.00 57.75 128 SER A N 1
ATOM 1001 C CA . SER A 1 128 ? 31.615 8.742 3.132 1.00 57.75 128 SER A CA 1
ATOM 1002 C C . SER A 1 128 ? 31.696 9.976 2.217 1.00 57.75 128 SER A C 1
ATOM 1004 O O . SER A 1 128 ? 31.703 9.839 0.997 1.00 57.75 128 SER A O 1
ATOM 1006 N N . CYS A 1 129 ? 31.821 11.179 2.792 1.00 45.34 129 CYS A N 1
ATOM 1007 C CA . CYS A 1 129 ? 32.077 12.430 2.080 1.00 45.34 129 CYS A CA 1
ATOM 1008 C C . CYS A 1 129 ? 33.527 12.499 1.568 1.00 45.34 129 CYS A C 1
ATOM 1010 O O . CYS A 1 129 ? 34.342 13.275 2.057 1.00 45.34 129 CYS A O 1
ATOM 1012 N N . SER A 1 130 ? 33.870 11.669 0.592 1.00 44.28 130 SER A N 1
ATOM 1013 C CA . SER A 1 130 ? 34.971 11.941 -0.333 1.00 44.28 130 SER A CA 1
ATOM 1014 C C . SER A 1 130 ? 34.340 12.145 -1.700 1.00 44.28 130 SER A C 1
ATOM 1016 O O . SER A 1 130 ? 33.440 11.388 -2.052 1.00 44.28 130 SER A O 1
ATOM 1018 N N . GLU A 1 131 ? 34.747 13.209 -2.395 1.00 45.62 131 GLU A N 1
ATOM 1019 C CA . GLU A 1 131 ? 34.242 13.648 -3.699 1.00 45.62 131 GLU A CA 1
ATOM 1020 C C . GLU A 1 131 ? 33.729 12.482 -4.549 1.00 45.62 131 GLU A C 1
ATOM 1022 O O . GLU A 1 131 ? 34.501 11.735 -5.148 1.00 45.62 131 GLU A O 1
ATOM 1027 N N . VAL A 1 132 ? 32.405 12.338 -4.638 1.00 38.59 132 VAL A N 1
ATOM 1028 C CA . VAL A 1 132 ? 31.825 11.605 -5.755 1.00 38.59 132 VAL A CA 1
ATOM 1029 C C . VAL A 1 132 ? 31.955 12.555 -6.935 1.00 38.59 132 VAL A C 1
ATOM 1031 O O . VAL A 1 132 ? 31.039 13.316 -7.244 1.00 38.59 132 VAL A O 1
ATOM 1034 N N . THR A 1 133 ? 33.136 12.562 -7.561 1.00 33.91 133 THR A N 1
ATOM 1035 C CA . THR A 1 133 ? 33.245 12.923 -8.970 1.00 33.91 133 THR A CA 1
ATOM 1036 C C . THR A 1 133 ? 32.174 12.103 -9.655 1.00 33.91 133 THR A C 1
ATOM 1038 O O . THR A 1 133 ? 32.249 10.880 -9.615 1.00 33.91 133 THR A O 1
ATOM 1041 N N . ILE A 1 134 ? 31.138 12.765 -10.165 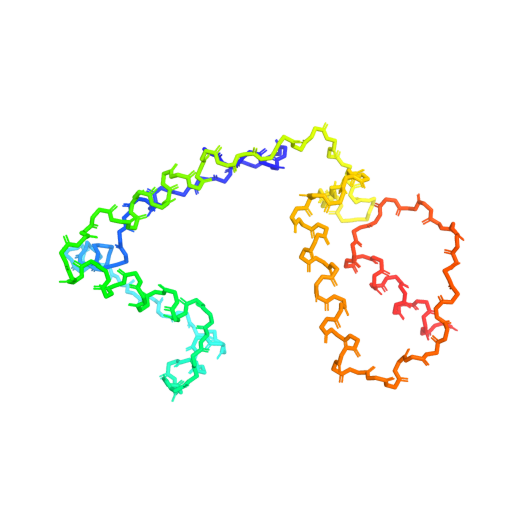1.00 39.66 134 ILE A N 1
ATOM 1042 C CA . ILE A 1 134 ? 30.117 12.152 -11.005 1.00 39.66 134 ILE A CA 1
ATOM 1043 C C . ILE A 1 134 ? 30.896 11.587 -12.194 1.00 39.66 134 ILE A C 1
ATOM 1045 O O . ILE A 1 134 ? 31.378 12.384 -13.001 1.00 39.66 134 ILE A O 1
ATOM 1049 N N . PRO A 1 135 ? 31.120 10.263 -12.302 1.00 32.34 135 PRO A N 1
ATOM 1050 C CA . PRO A 1 135 ? 31.621 9.718 -13.539 1.00 32.34 135 PRO A CA 1
ATOM 1051 C C . PRO A 1 135 ? 30.396 9.733 -14.441 1.00 32.34 135 PRO A C 1
ATOM 1053 O O . PRO A 1 135 ? 29.457 8.953 -14.258 1.00 32.34 135 PRO A O 1
ATOM 1056 N N . GLU A 1 136 ? 30.371 10.710 -15.339 1.00 41.44 136 GLU A N 1
ATOM 1057 C CA . GLU A 1 136 ? 29.575 10.608 -16.548 1.00 41.44 136 GLU A CA 1
ATOM 1058 C C . GLU A 1 136 ? 29.870 9.253 -17.216 1.00 41.44 136 GLU A C 1
ATOM 1060 O O . GLU A 1 136 ? 31.004 8.770 -17.211 1.00 41.44 136 GLU A O 1
ATOM 1065 N N . GLU A 1 137 ? 28.809 8.666 -17.767 1.00 44.41 137 GLU A N 1
ATOM 1066 C CA . GLU A 1 137 ? 28.823 7.557 -18.723 1.00 44.41 137 GLU A CA 1
ATOM 1067 C C . GLU A 1 137 ? 29.152 6.153 -18.183 1.00 44.41 137 GLU A C 1
ATOM 1069 O O . GLU A 1 137 ? 30.254 5.618 -18.289 1.00 44.41 137 GLU A O 1
ATOM 1074 N N . ASN A 1 138 ? 28.089 5.462 -17.764 1.00 41.88 138 ASN A N 1
ATOM 1075 C CA . ASN A 1 138 ? 27.738 4.223 -18.457 1.00 41.88 138 ASN A CA 1
ATOM 1076 C C . ASN A 1 138 ? 26.210 4.085 -18.441 1.00 41.88 138 ASN A C 1
ATOM 1078 O O . ASN A 1 138 ? 25.642 3.617 -17.450 1.00 41.88 138 ASN A O 1
ATOM 1082 N N . ASP A 1 139 ? 25.564 4.534 -19.523 1.00 56.09 139 ASP A N 1
ATOM 1083 C CA . ASP A 1 139 ? 24.119 4.460 -19.798 1.00 56.09 139 ASP A CA 1
ATOM 1084 C C . ASP A 1 139 ? 23.647 3.009 -19.976 1.00 56.09 139 ASP A C 1
ATOM 1086 O O . ASP A 1 139 ? 23.083 2.597 -20.989 1.00 56.09 139 ASP A O 1
ATOM 1090 N N . ASN A 1 140 ? 23.875 2.183 -18.966 1.00 61.00 140 ASN A N 1
ATOM 1091 C CA . ASN A 1 140 ? 23.146 0.946 -18.828 1.00 61.00 140 ASN A CA 1
ATOM 1092 C C . ASN A 1 140 ? 21.902 1.318 -18.043 1.00 61.00 140 ASN A C 1
ATOM 1094 O O . ASN A 1 140 ? 22.021 1.680 -16.877 1.00 61.00 140 ASN A O 1
ATOM 1098 N N . ASN A 1 141 ? 20.736 1.244 -18.687 1.00 74.94 141 ASN A N 1
ATOM 1099 C CA . ASN A 1 141 ? 19.414 1.353 -18.069 1.00 74.94 141 ASN A CA 1
ATOM 1100 C C . ASN A 1 141 ? 19.303 0.374 -16.883 1.00 74.94 141 ASN A C 1
ATOM 1102 O O . ASN A 1 141 ? 18.713 -0.686 -17.019 1.00 74.94 141 ASN A O 1
ATOM 1106 N N . LEU A 1 142 ? 19.922 0.654 -15.739 1.00 83.19 142 LEU A N 1
ATOM 1107 C CA . LEU A 1 142 ? 20.007 -0.207 -14.565 1.0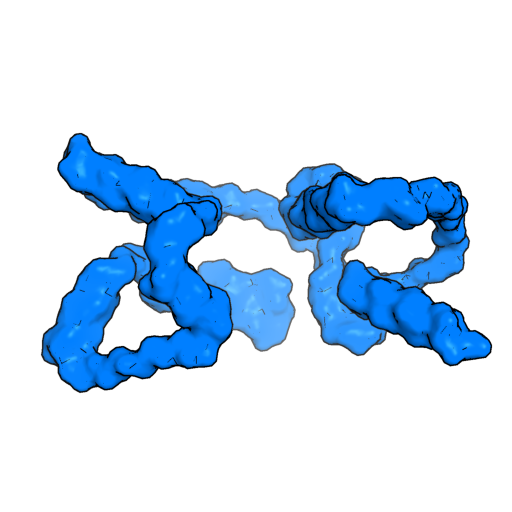0 83.19 142 LEU A CA 1
ATOM 1108 C C . LEU A 1 142 ? 19.243 0.467 -13.437 1.00 83.19 142 LEU A C 1
ATOM 1110 O O . LEU A 1 142 ? 19.399 1.660 -13.190 1.00 83.19 142 LEU A O 1
ATOM 1114 N N . CYS A 1 143 ? 18.435 -0.301 -12.712 1.00 83.69 143 CYS A N 1
ATOM 1115 C CA . CYS A 1 143 ? 17.781 0.223 -11.522 1.00 83.69 143 CYS A CA 1
ATOM 1116 C C . CYS A 1 143 ? 18.811 0.477 -10.408 1.00 83.69 143 CYS A C 1
ATOM 1118 O O . CYS A 1 143 ? 19.889 -0.127 -10.388 1.00 83.69 143 CYS A O 1
ATOM 1120 N N . SER A 1 144 ? 18.455 1.330 -9.443 1.00 79.12 144 SER A N 1
ATOM 1121 C CA . SER A 1 144 ? 19.317 1.724 -8.319 1.00 79.12 144 SER A CA 1
ATOM 1122 C C . SER A 1 144 ? 19.961 0.530 -7.606 1.00 79.12 144 SER A C 1
ATOM 1124 O O . SER A 1 144 ? 21.155 0.557 -7.316 1.00 79.12 144 SER A O 1
ATOM 1126 N N . SER A 1 145 ? 19.204 -0.549 -7.379 1.00 82.69 145 SER A N 1
ATOM 1127 C CA . SER A 1 145 ? 19.708 -1.764 -6.726 1.00 82.69 145 SER A CA 1
ATOM 1128 C C . SER A 1 145 ? 20.727 -2.518 -7.580 1.00 82.69 145 SER A C 1
ATOM 1130 O O . SER A 1 145 ? 21.767 -2.923 -7.068 1.00 82.69 145 SER A O 1
ATOM 1132 N N . CYS A 1 146 ? 20.470 -2.690 -8.881 1.00 86.69 146 CYS A N 1
ATOM 1133 C CA . CYS A 1 146 ? 21.425 -3.340 -9.779 1.00 86.69 146 CYS A CA 1
ATOM 1134 C C . CYS A 1 146 ? 22.697 -2.504 -9.934 1.00 86.69 146 CYS A C 1
ATOM 1136 O O . CYS A 1 146 ? 23.788 -3.062 -9.910 1.00 86.69 146 CYS A O 1
ATOM 1138 N N . SER A 1 147 ? 22.571 -1.177 -10.021 1.00 84.69 147 SER A N 1
ATOM 1139 C CA . SER A 1 147 ? 23.723 -0.268 -10.043 1.00 84.69 147 SER A CA 1
ATOM 1140 C C . SER A 1 147 ? 24.592 -0.426 -8.791 1.00 84.69 147 SER A C 1
ATOM 1142 O O . SER A 1 147 ? 25.812 -0.532 -8.901 1.00 84.69 147 SER A O 1
ATOM 1144 N N . LEU A 1 148 ? 23.973 -0.513 -7.607 1.00 82.44 148 LEU A N 1
ATOM 1145 C CA . LEU A 1 148 ? 24.692 -0.709 -6.347 1.00 82.44 148 LEU A CA 1
ATOM 1146 C C . LEU A 1 148 ? 25.412 -2.066 -6.308 1.00 82.44 148 LEU A C 1
ATOM 1148 O O . LEU A 1 148 ? 26.604 -2.112 -6.023 1.00 82.44 148 LEU A O 1
ATOM 1152 N N . MET A 1 149 ? 24.722 -3.142 -6.697 1.00 84.25 149 MET A N 1
ATOM 1153 C CA . MET A 1 149 ? 25.307 -4.484 -6.805 1.00 84.25 149 MET A CA 1
ATOM 1154 C C . MET A 1 149 ? 26.515 -4.516 -7.751 1.00 84.25 149 MET A C 1
ATOM 1156 O O . MET A 1 149 ? 27.540 -5.109 -7.421 1.00 84.25 149 MET A O 1
ATOM 1160 N N . PHE A 1 150 ? 26.427 -3.863 -8.915 1.00 82.88 150 PHE A N 1
ATOM 1161 C CA . PHE A 1 150 ? 27.553 -3.775 -9.851 1.00 82.88 150 PHE A CA 1
ATOM 1162 C C . PHE A 1 150 ? 28.737 -2.997 -9.262 1.00 82.88 150 PHE A C 1
ATOM 1164 O O . PHE A 1 150 ? 29.879 -3.428 -9.428 1.00 82.88 150 PHE A O 1
ATOM 1171 N N . LYS A 1 151 ? 28.484 -1.896 -8.540 1.00 82.19 151 LYS A N 1
ATOM 1172 C CA . LYS A 1 151 ? 29.534 -1.124 -7.854 1.00 82.19 151 LYS A CA 1
ATOM 1173 C C . LYS A 1 151 ? 30.235 -1.951 -6.775 1.00 82.19 151 LYS A C 1
ATOM 1175 O O . LYS A 1 151 ? 31.466 -1.974 -6.733 1.00 82.19 151 LYS A O 1
ATOM 1180 N N . GLU A 1 152 ? 29.484 -2.675 -5.951 1.00 80.50 152 GLU A N 1
ATOM 1181 C CA . GLU A 1 152 ? 30.055 -3.551 -4.920 1.00 80.50 152 GLU A CA 1
ATOM 1182 C C . GLU A 1 152 ? 30.908 -4.668 -5.533 1.00 80.50 152 GLU A C 1
ATOM 1184 O O . GLU A 1 152 ? 32.039 -4.876 -5.103 1.00 80.50 152 GLU A O 1
ATOM 1189 N N . LEU A 1 153 ? 30.429 -5.312 -6.603 1.00 76.00 153 LEU A N 1
ATOM 1190 C CA . LEU A 1 153 ? 31.187 -6.346 -7.315 1.00 76.00 153 LEU A CA 1
ATOM 1191 C C . LEU A 1 153 ? 32.498 -5.812 -7.906 1.00 76.00 153 LEU A C 1
ATOM 1193 O O . LEU A 1 153 ? 33.528 -6.469 -7.784 1.00 76.00 153 LEU A O 1
ATOM 1197 N N . SER A 1 154 ? 32.482 -4.611 -8.495 1.00 72.31 154 SER A N 1
ATOM 1198 C CA . SER A 1 154 ? 33.693 -3.980 -9.043 1.00 72.31 154 SER A CA 1
ATOM 1199 C C . SER A 1 154 ? 34.714 -3.566 -7.979 1.00 72.31 154 SER A C 1
ATOM 1201 O O . SER A 1 154 ? 35.889 -3.421 -8.288 1.00 72.31 154 SER A O 1
ATOM 1203 N N . SER A 1 155 ? 34.282 -3.412 -6.724 1.00 64.19 155 SER A N 1
ATOM 1204 C CA . SER A 1 155 ? 35.155 -3.064 -5.595 1.00 64.19 155 SER A CA 1
ATOM 1205 C C . SER A 1 155 ? 35.934 -4.272 -5.049 1.00 64.19 155 SER A C 1
ATOM 1207 O O . SER A 1 155 ? 36.836 -4.102 -4.231 1.00 64.19 155 SER A O 1
ATOM 1209 N N . CYS A 1 156 ? 35.557 -5.492 -5.453 1.00 53.72 156 CYS A N 1
ATOM 1210 C CA . CYS A 1 156 ? 36.143 -6.750 -4.982 1.00 53.72 156 CYS A CA 1
ATOM 1211 C C . CYS A 1 156 ? 37.134 -7.396 -5.971 1.00 53.72 156 CYS A C 1
ATOM 1213 O O . CYS A 1 156 ? 37.712 -8.433 -5.638 1.00 53.72 156 CYS A O 1
ATOM 1215 N N . THR A 1 157 ? 37.321 -6.813 -7.156 1.00 49.00 157 THR A N 1
ATOM 1216 C CA . THR A 1 157 ? 38.319 -7.204 -8.176 1.00 49.00 157 THR A CA 1
ATOM 1217 C C . THR A 1 157 ? 39.475 -6.227 -8.212 1.00 49.00 157 THR A C 1
ATOM 1219 O O . THR A 1 157 ? 40.629 -6.706 -8.282 1.00 49.00 157 THR A O 1
#

InterPro domains:
  IPR014729 Rossmann-like alpha/beta/alpha sandwich fold [G3DSA:3.40.50.620] (1-154)
  IPR019407 Cytoplasmic tRNA 2-thiolation protein 2 [PF10288] (52-146)
  IPR019407 Cytoplasmic tRNA 2-thiolation protein 2 [PTHR20882] (2-154)

Radius of gyration: 21.26 Å; chains: 1; bounding box: 56×36×43 Å

Foldseek 3Di:
DDCVDPVDDDDDPCLQPDPVRVVVVCVVVVHDDDDDPDPVSVVCVVCVVDDDPVNVVVVVLVVCCVVPNVCVVVVVSVVVVVPDDPQPDWDAQPPPRHTDRPDPDPPDVVVVVVVVVVVVVCVVCVVPPDDPPPPPDDPRSHDPVRVVVVVVVVVVD